Protein AF-A0A6B3GSC5-F1 (afdb_monomer_lite)

Structure (mmCIF, N/CA/C/O backbone):
data_AF-A0A6B3GSC5-F1
#
_entry.id   AF-A0A6B3GSC5-F1
#
loop_
_atom_site.group_PDB
_atom_site.id
_atom_site.type_symbol
_atom_site.label_atom_id
_atom_site.label_alt_id
_atom_site.label_comp_id
_atom_site.label_asym_id
_atom_site.label_entity_id
_atom_site.label_seq_id
_atom_site.pdbx_PDB_ins_code
_atom_site.Cartn_x
_atom_site.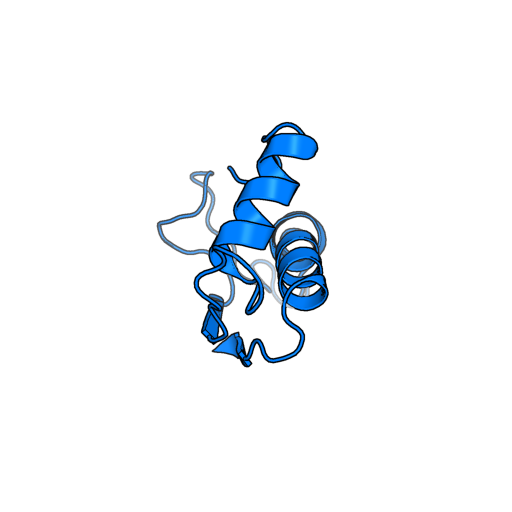Cartn_y
_atom_site.Cartn_z
_atom_site.occupancy
_atom_site.B_iso_or_equiv
_atom_site.auth_seq_id
_atom_site.auth_comp_id
_atom_site.auth_asym_id
_atom_site.auth_atom_id
_atom_site.pdbx_PDB_model_num
ATOM 1 N N . LEU A 1 1 ? 9.903 5.905 6.319 1.00 72.00 1 LEU A N 1
ATOM 2 C CA . LEU A 1 1 ? 8.827 6.607 7.056 1.00 72.00 1 LEU A CA 1
ATOM 3 C C . LEU A 1 1 ? 8.206 5.728 8.153 1.00 72.00 1 LEU A C 1
ATOM 5 O O . LEU A 1 1 ? 8.491 6.016 9.299 1.00 72.00 1 LEU A O 1
ATOM 9 N N . LEU A 1 2 ? 7.506 4.613 7.892 1.00 86.12 2 LEU A N 1
ATOM 10 C CA . LEU A 1 2 ? 7.014 3.733 8.985 1.00 86.12 2 LEU A CA 1
ATOM 11 C C . LEU A 1 2 ? 8.056 2.712 9.490 1.00 86.12 2 LEU A C 1
ATOM 13 O O . LEU A 1 2 ? 8.165 2.458 10.686 1.00 86.12 2 LEU A O 1
ATOM 17 N N . GLN A 1 3 ? 8.880 2.169 8.590 1.00 85.06 3 GLN A N 1
ATOM 18 C CA . GLN A 1 3 ? 9.950 1.220 8.944 1.00 85.06 3 GLN A CA 1
ATOM 19 C C . GLN A 1 3 ? 11.093 1.838 9.767 1.00 85.06 3 GLN A C 1
ATOM 21 O O . GLN A 1 3 ? 11.876 1.103 10.355 1.00 85.06 3 GLN A O 1
ATOM 26 N N . GLY A 1 4 ? 11.190 3.170 9.807 1.00 88.44 4 GLY A N 1
ATOM 27 C CA . GLY A 1 4 ? 12.199 3.879 10.599 1.00 88.44 4 GLY A CA 1
ATOM 28 C C . GLY A 1 4 ? 11.795 4.106 12.059 1.00 88.44 4 GLY A C 1
ATOM 29 O O . GLY A 1 4 ? 12.601 4.614 12.829 1.00 88.44 4 GLY A O 1
ATOM 30 N N . LEU A 1 5 ? 10.560 3.765 12.442 1.00 92.94 5 LEU A N 1
ATOM 31 C CA . LEU A 1 5 ? 10.096 3.908 13.820 1.00 92.94 5 LEU A CA 1
ATOM 32 C C . LEU A 1 5 ? 10.688 2.809 14.718 1.00 92.94 5 LEU A C 1
ATOM 34 O O . LEU A 1 5 ? 10.810 1.661 14.275 1.00 92.94 5 LEU A O 1
ATOM 38 N N . PRO A 1 6 ? 10.960 3.103 16.005 1.00 95.88 6 PRO A N 1
ATOM 39 C CA . PRO A 1 6 ? 11.216 2.074 17.005 1.00 95.88 6 PRO A CA 1
ATOM 40 C C . PRO A 1 6 ? 10.113 1.012 16.999 1.00 95.88 6 PRO A C 1
ATOM 42 O O . PRO A 1 6 ? 8.926 1.333 16.890 1.00 95.88 6 PRO A O 1
ATOM 45 N N . GLN A 1 7 ? 10.488 -0.258 17.170 1.00 93.44 7 GLN A N 1
ATOM 46 C CA . GLN A 1 7 ? 9.561 -1.389 17.043 1.00 93.44 7 GLN A CA 1
ATOM 47 C C . GLN A 1 7 ? 8.304 -1.238 17.913 1.00 93.44 7 GLN A C 1
ATOM 49 O O . GLN A 1 7 ? 7.204 -1.511 17.441 1.00 93.44 7 GLN A O 1
ATOM 54 N N . ALA A 1 8 ? 8.445 -0.769 19.156 1.00 96.00 8 ALA A N 1
ATOM 55 C CA . ALA A 1 8 ? 7.310 -0.560 20.055 1.00 96.00 8 ALA A CA 1
ATOM 56 C C . ALA A 1 8 ? 6.322 0.493 19.520 1.00 96.00 8 ALA A C 1
ATOM 58 O O . ALA A 1 8 ? 5.112 0.270 19.542 1.00 96.00 8 ALA A O 1
ATOM 59 N N . GLN A 1 9 ? 6.831 1.605 18.978 1.00 96.88 9 GLN A N 1
ATOM 60 C CA . GLN A 1 9 ? 6.001 2.661 18.393 1.00 96.88 9 GLN A CA 1
ATOM 61 C C . GLN A 1 9 ? 5.300 2.173 17.124 1.00 96.88 9 GLN A C 1
ATOM 63 O O . GLN A 1 9 ? 4.102 2.393 16.967 1.00 96.88 9 GLN A O 1
ATOM 68 N N . ARG A 1 10 ? 6.014 1.440 16.257 1.00 95.56 10 ARG A N 1
ATOM 69 C CA . ARG A 1 10 ? 5.431 0.838 15.049 1.00 95.56 10 ARG A CA 1
ATOM 70 C C . ARG A 1 10 ? 4.300 -0.132 15.393 1.00 95.56 10 ARG A C 1
ATOM 72 O O . ARG A 1 10 ? 3.238 -0.066 14.785 1.00 95.56 10 ARG A O 1
ATOM 79 N N . THR A 1 11 ? 4.501 -1.000 16.384 1.00 95.19 11 THR A N 1
ATOM 80 C CA . THR A 1 11 ? 3.471 -1.944 16.843 1.00 95.19 11 THR A CA 1
ATOM 81 C C . THR A 1 11 ? 2.254 -1.223 17.417 1.00 95.19 11 THR A C 1
ATOM 83 O O . THR A 1 11 ? 1.129 -1.593 17.091 1.00 95.19 11 THR A O 1
ATOM 86 N N . SER A 1 12 ? 2.463 -0.191 18.241 1.00 96.38 12 SER A N 1
ATOM 87 C CA . SER A 1 12 ? 1.366 0.603 18.809 1.00 96.38 12 SER A CA 1
ATOM 88 C C . SER A 1 12 ? 0.542 1.286 17.712 1.00 96.38 12 SER A C 1
ATOM 90 O O . SER A 1 12 ? -0.681 1.163 17.685 1.00 96.38 12 SER A O 1
ATOM 92 N N . LEU A 1 13 ? 1.218 1.906 16.738 1.00 96.81 13 LEU A N 1
ATOM 93 C CA . LEU A 1 13 ? 0.576 2.546 15.590 1.00 96.81 13 LEU A CA 1
ATOM 94 C C . LEU A 1 13 ? -0.250 1.551 14.762 1.00 96.81 13 LEU A C 1
ATOM 96 O O . LEU A 1 13 ? -1.404 1.823 14.447 1.00 96.81 13 LEU A O 1
ATOM 100 N N . LEU A 1 14 ? 0.315 0.386 14.432 1.00 96.69 14 LEU A N 1
ATOM 101 C CA . LEU A 1 14 ? -0.396 -0.636 13.660 1.00 96.69 14 LEU A CA 1
ATOM 102 C C . LEU 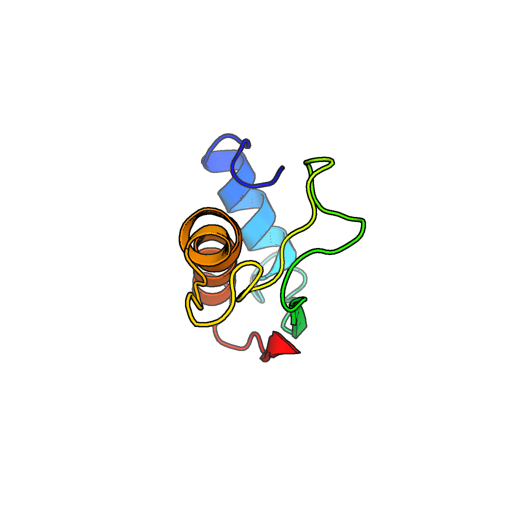A 1 14 ? -1.635 -1.160 14.394 1.00 96.69 14 LEU A C 1
ATOM 104 O O . LEU A 1 14 ? -2.669 -1.357 13.762 1.00 96.69 14 LEU A O 1
ATOM 108 N N . LYS A 1 15 ? -1.559 -1.347 15.718 1.00 97.50 15 LYS A N 1
ATOM 109 C CA . LYS A 1 15 ? -2.727 -1.719 16.526 1.00 97.50 15 LYS A CA 1
ATOM 110 C C . LYS A 1 15 ? -3.792 -0.628 16.505 1.00 97.50 15 LYS A C 1
ATOM 112 O O . LYS A 1 15 ? -4.939 -0.935 16.217 1.00 97.50 15 LYS A O 1
ATOM 117 N N . SER A 1 16 ? -3.410 0.627 16.739 1.00 98.06 16 SER A N 1
ATOM 118 C CA . SER A 1 16 ? -4.345 1.758 16.725 1.00 98.06 16 SER A CA 1
ATOM 119 C C . SER A 1 16 ? -5.078 1.893 15.385 1.00 98.06 16 SER A C 1
ATOM 121 O O . SER A 1 16 ? -6.277 2.147 15.371 1.00 98.06 16 SER A O 1
ATOM 123 N N . LEU A 1 17 ? -4.393 1.672 14.259 1.00 97.88 17 LEU A N 1
ATOM 124 C CA . LEU A 1 17 ? -4.992 1.812 12.930 1.00 97.88 17 LEU A CA 1
ATOM 125 C C . LEU A 1 17 ? -5.840 0.607 12.507 1.00 97.88 17 LEU A C 1
ATOM 127 O O . LEU A 1 17 ? -6.914 0.786 11.938 1.00 97.88 17 LEU A O 1
ATOM 131 N N . PHE A 1 18 ? -5.349 -0.613 12.732 1.00 98.38 18 PHE A N 1
ATOM 132 C CA . PHE A 1 18 ? -5.914 -1.805 12.093 1.00 98.38 18 PHE A CA 1
ATOM 133 C C . PHE A 1 18 ? -6.711 -2.699 13.042 1.00 98.38 18 PHE A C 1
ATOM 135 O O . PHE A 1 18 ? 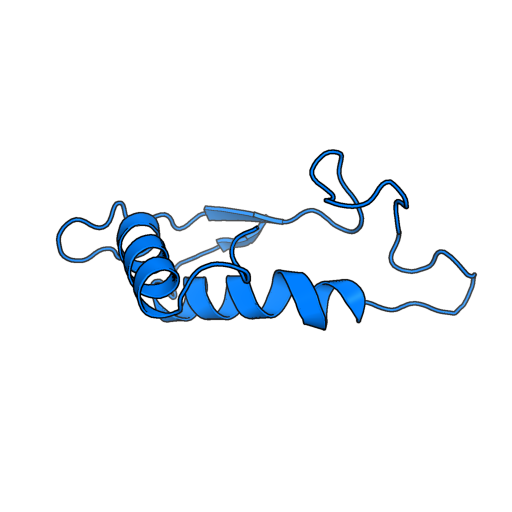-7.618 -3.380 12.573 1.00 98.38 18 PHE A O 1
ATOM 142 N N . SER A 1 19 ? -6.420 -2.700 14.348 1.00 98.25 19 SER A N 1
ATOM 143 C CA . SER A 1 19 ? -7.139 -3.547 15.310 1.00 98.25 19 SER A CA 1
ATOM 144 C C . SER A 1 19 ? -8.622 -3.191 15.334 1.00 98.25 19 SER A C 1
ATOM 146 O O . SER A 1 19 ? -8.977 -2.015 15.340 1.00 98.25 19 SER A O 1
ATOM 148 N N . THR A 1 20 ? -9.480 -4.207 15.383 1.00 97.69 20 THR A N 1
ATOM 149 C CA . THR A 1 20 ? -10.917 -4.059 15.669 1.00 97.69 20 THR A CA 1
ATOM 150 C C . THR A 1 20 ? -11.227 -4.203 17.161 1.00 97.69 20 THR A C 1
ATOM 152 O O . THR A 1 20 ? -12.383 -4.131 17.565 1.00 97.69 20 THR A O 1
ATOM 155 N N . GLU A 1 21 ? -10.204 -4.461 17.976 1.00 96.12 21 GLU A N 1
ATOM 156 C CA . GLU A 1 21 ? -10.286 -4.593 19.429 1.00 96.12 21 GLU A CA 1
ATOM 157 C C . GLU A 1 21 ? -9.734 -3.344 20.128 1.00 96.12 21 GLU A C 1
ATOM 159 O O . GLU A 1 21 ? -8.805 -2.700 19.623 1.00 96.12 21 GLU A O 1
ATOM 164 N N . GLY A 1 22 ? -10.243 -3.067 21.334 1.00 94.50 22 GLY A N 1
ATOM 165 C CA . GLY A 1 22 ? -9.791 -1.962 22.181 1.00 94.50 22 GLY A CA 1
ATOM 166 C C . GLY A 1 22 ? -10.006 -0.599 21.522 1.00 94.50 22 GLY A C 1
ATOM 167 O O . GLY A 1 22 ? -11.060 -0.348 20.948 1.00 94.50 22 GLY A O 1
ATOM 168 N N . ASP A 1 23 ? -8.982 0.253 21.580 1.00 93.81 23 ASP A N 1
ATOM 169 C CA . ASP A 1 23 ? -9.000 1.613 21.015 1.00 93.81 23 ASP A CA 1
ATOM 170 C C . ASP A 1 23 ? -8.608 1.661 19.521 1.00 93.81 23 ASP A C 1
ATOM 172 O O . ASP A 1 23 ? -8.244 2.713 18.990 1.00 93.81 23 ASP A O 1
ATOM 176 N N . GLY A 1 24 ? -8.602 0.511 18.839 1.00 97.62 24 GLY A N 1
ATOM 177 C CA . GLY A 1 24 ? -8.297 0.428 17.414 1.00 97.62 24 GLY A CA 1
ATOM 178 C C . GLY A 1 24 ? -9.462 0.899 16.540 1.00 97.62 24 GLY A C 1
ATOM 179 O O . GLY A 1 24 ? -10.619 0.591 16.814 1.00 97.62 24 GLY A O 1
ATOM 180 N N . ILE A 1 25 ? -9.166 1.622 15.455 1.00 98.12 25 ILE A N 1
ATOM 181 C CA . ILE A 1 25 ? -10.200 2.141 14.537 1.00 98.12 25 ILE A CA 1
ATOM 182 C C . ILE A 1 25 ? -10.610 1.146 13.437 1.00 98.12 25 ILE A C 1
ATOM 184 O O . ILE A 1 25 ? -11.484 1.453 12.628 1.00 98.12 25 ILE A O 1
ATOM 188 N N . GLY A 1 26 ? -9.989 -0.036 13.379 1.00 98.06 26 GLY A N 1
ATOM 189 C CA . GLY A 1 26 ? -10.431 -1.137 12.522 1.00 98.06 26 GLY A CA 1
ATOM 190 C C . GLY A 1 26 ? -10.337 -0.898 11.013 1.00 98.06 26 GLY A C 1
ATOM 191 O O . GLY A 1 26 ? -11.173 -1.426 10.277 1.00 98.06 26 GLY A O 1
ATOM 192 N N . LEU A 1 27 ? -9.350 -0.133 10.520 1.00 98.31 27 LEU A N 1
ATOM 193 C CA . LEU A 1 27 ? -9.179 0.065 9.075 1.00 98.31 27 LEU A CA 1
ATOM 194 C C . LEU A 1 27 ? -9.052 -1.283 8.355 1.00 98.31 27 LEU A C 1
ATOM 196 O O . LEU A 1 27 ? -8.231 -2.124 8.718 1.00 98.31 27 LEU A O 1
ATOM 200 N N . ASN A 1 28 ? -9.848 -1.476 7.305 1.00 98.12 28 ASN A N 1
ATOM 201 C CA . ASN A 1 28 ? -9.901 -2.727 6.548 1.00 98.12 28 ASN A CA 1
ATOM 202 C C . ASN A 1 28 ? -9.866 -2.523 5.023 1.00 98.12 28 ASN A C 1
ATOM 204 O O . ASN A 1 28 ? -10.134 -3.458 4.270 1.00 98.12 28 ASN A O 1
ATOM 208 N N . TYR A 1 29 ? -9.534 -1.321 4.554 1.00 98.06 29 TYR A N 1
ATOM 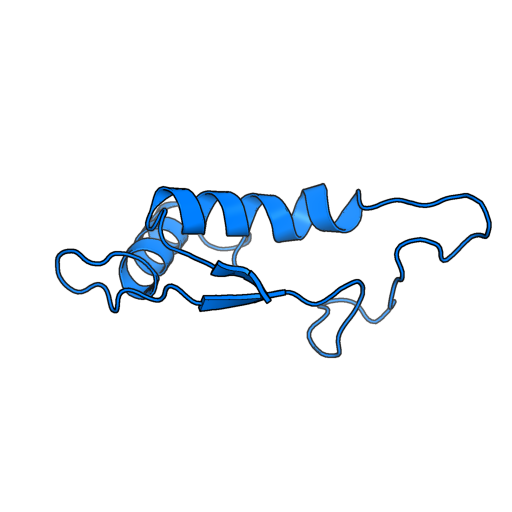209 C CA . TYR A 1 29 ? -9.420 -1.024 3.129 1.00 98.06 29 TYR A CA 1
ATOM 210 C C . TYR A 1 29 ? -8.182 -0.171 2.875 1.00 98.06 29 TYR A C 1
ATOM 212 O O . TYR A 1 29 ? -8.063 0.933 3.404 1.00 98.06 29 TYR A O 1
ATOM 220 N N . LEU A 1 30 ? -7.243 -0.697 2.091 1.00 97.19 30 LEU A N 1
ATOM 221 C CA . LEU A 1 30 ? -5.983 -0.037 1.763 1.00 97.19 30 LEU A CA 1
ATOM 222 C C . LEU A 1 30 ? -5.849 0.109 0.252 1.00 97.19 30 LEU A C 1
ATOM 224 O O . LEU A 1 30 ? -5.989 -0.863 -0.482 1.00 97.19 30 LEU A O 1
ATOM 228 N N . ARG A 1 31 ? -5.504 1.311 -0.208 1.00 96.56 31 ARG A N 1
ATOM 229 C CA . ARG A 1 31 ? -5.137 1.550 -1.606 1.00 96.56 31 ARG A CA 1
ATOM 230 C C . ARG A 1 31 ? -3.629 1.392 -1.768 1.00 96.56 31 ARG A C 1
ATOM 232 O O . ARG A 1 31 ? -2.881 2.072 -1.066 1.00 96.56 31 ARG A O 1
ATOM 239 N N . GLN A 1 32 ? -3.191 0.506 -2.652 1.00 94.81 32 GLN A N 1
ATOM 240 C CA . GLN A 1 32 ? -1.791 0.268 -2.978 1.00 94.81 32 GLN A CA 1
ATOM 241 C C . GLN A 1 32 ? -1.511 0.723 -4.413 1.00 94.81 32 GLN A C 1
ATOM 243 O O . GLN A 1 32 ? -2.152 0.251 -5.348 1.00 94.81 32 GLN A O 1
ATOM 248 N N . PRO A 1 33 ? -0.579 1.663 -4.617 1.00 93.44 33 PRO A N 1
ATOM 249 C CA . PRO A 1 33 ? -0.165 2.020 -5.962 1.00 93.44 33 PRO A CA 1
ATOM 250 C C . PRO A 1 33 ? 0.624 0.878 -6.610 1.00 93.44 33 PRO A C 1
ATOM 252 O O . PRO A 1 33 ? 1.270 0.087 -5.924 1.00 93.44 33 PRO A O 1
ATOM 255 N N . LEU A 1 34 ? 0.596 0.836 -7.941 1.00 93.19 34 LEU A N 1
ATOM 256 C CA . LEU A 1 34 ? 1.510 0.022 -8.735 1.00 93.19 34 LEU A CA 1
ATOM 257 C C . LEU A 1 34 ? 2.647 0.920 -9.226 1.00 93.19 34 LEU A C 1
ATOM 259 O O . LEU A 1 34 ? 2.403 1.846 -10.000 1.00 93.19 34 LEU A O 1
ATOM 263 N N . GLY A 1 35 ? 3.870 0.647 -8.774 1.00 93.25 35 GLY A N 1
ATOM 264 C CA . GLY A 1 35 ? 5.033 1.498 -9.029 1.00 93.25 35 GLY A CA 1
ATOM 265 C C . GLY A 1 35 ? 5.040 2.788 -8.199 1.00 93.25 35 GLY A C 1
ATOM 266 O O . GLY A 1 35 ? 4.382 2.890 -7.160 1.00 93.25 35 GLY A O 1
ATOM 267 N N . SER A 1 36 ? 5.821 3.770 -8.647 1.00 94.38 36 SER A N 1
ATOM 268 C CA . SER A 1 36 ? 5.978 5.056 -7.962 1.00 94.38 36 SER A CA 1
ATOM 269 C C . SER A 1 36 ? 4.708 5.891 -7.859 1.00 94.38 36 SER A C 1
ATOM 271 O O . SER A 1 36 ? 3.885 5.940 -8.773 1.00 94.38 36 SER A O 1
ATOM 273 N N . THR A 1 37 ? 4.637 6.671 -6.782 1.00 93.19 37 THR A N 1
ATOM 274 C CA . THR A 1 37 ? 3.724 7.812 -6.647 1.00 93.19 37 THR A CA 1
ATOM 275 C C . THR A 1 37 ? 4.489 9.077 -6.265 1.00 93.19 37 THR A C 1
ATOM 277 O O . THR A 1 37 ? 5.693 9.052 -6.016 1.00 93.19 37 THR A O 1
ATOM 280 N N . ASP A 1 38 ? 3.774 10.192 -6.171 1.00 93.00 38 ASP A N 1
ATOM 281 C CA . ASP A 1 38 ? 4.246 11.455 -5.600 1.00 93.00 38 ASP A CA 1
ATOM 282 C C . ASP A 1 38 ? 4.623 11.368 -4.105 1.00 93.00 38 ASP A C 1
ATOM 284 O O . ASP A 1 38 ? 5.276 12.271 -3.588 1.00 93.00 38 ASP A O 1
ATOM 288 N N . PHE A 1 39 ? 4.268 10.275 -3.416 1.00 91.06 39 PHE A N 1
ATOM 289 C CA . PHE A 1 39 ? 4.652 10.001 -2.024 1.00 91.06 39 PHE A CA 1
ATOM 290 C C . PHE A 1 39 ? 5.959 9.206 -1.885 1.00 91.06 39 PHE A C 1
ATOM 292 O O . PHE A 1 39 ? 6.345 8.842 -0.766 1.00 91.06 39 PHE A O 1
ATOM 299 N N . ASP A 1 40 ? 6.655 8.920 -2.985 1.00 89.56 40 ASP A N 1
ATOM 300 C CA . ASP A 1 40 ? 7.958 8.272 -2.922 1.00 89.56 40 ASP A CA 1
ATOM 301 C C . ASP A 1 40 ? 8.987 9.160 -2.213 1.00 89.56 40 ASP A C 1
ATOM 303 O O . ASP A 1 40 ? 9.144 10.346 -2.486 1.00 89.56 40 ASP A O 1
ATOM 307 N N . ALA A 1 41 ? 9.738 8.562 -1.286 1.00 85.62 41 ALA A N 1
ATOM 308 C CA . ALA A 1 41 ? 10.728 9.289 -0.492 1.00 85.62 41 ALA A CA 1
ATOM 309 C C . ALA A 1 41 ? 11.968 9.724 -1.295 1.00 85.62 41 ALA A C 1
ATOM 311 O O . ALA A 1 41 ? 12.778 10.499 -0.790 1.00 85.62 41 ALA A O 1
ATOM 312 N N . ASN A 1 42 ? 12.162 9.184 -2.500 1.00 84.19 42 ASN A N 1
ATOM 313 C CA . ASN A 1 42 ? 13.279 9.525 -3.370 1.00 84.19 42 ASN A CA 1
ATOM 314 C C . ASN A 1 42 ? 12.788 10.232 -4.635 1.00 84.19 42 ASN A C 1
ATOM 316 O O . ASN A 1 42 ? 11.657 10.061 -5.070 1.00 84.19 42 ASN A O 1
ATOM 320 N N . THR A 1 43 ? 13.674 11.012 -5.248 1.00 85.81 43 THR A N 1
ATOM 321 C CA . THR A 1 43 ? 13.393 11.746 -6.489 1.00 85.81 43 THR A CA 1
ATOM 322 C C . THR A 1 43 ? 13.535 10.882 -7.745 1.00 85.81 43 THR A C 1
ATOM 324 O O . THR A 1 43 ? 13.492 11.415 -8.850 1.00 85.81 43 THR A O 1
ATOM 327 N N . ASN A 1 44 ? 13.736 9.568 -7.590 1.00 89.00 44 ASN A N 1
ATOM 328 C CA . ASN A 1 44 ? 13.901 8.635 -8.699 1.00 89.00 44 ASN A CA 1
ATOM 329 C C . ASN A 1 44 ? 12.663 7.728 -8.812 1.00 89.00 44 ASN A C 1
ATOM 331 O O . ASN A 1 44 ? 12.602 6.700 -8.115 1.00 89.00 44 ASN A O 1
ATOM 335 N N . PRO A 1 45 ? 11.676 8.109 -9.644 1.00 92.38 45 PRO A N 1
ATOM 336 C CA . PRO A 1 45 ? 10.505 7.278 -9.866 1.00 92.38 45 PRO A CA 1
ATOM 337 C C . PRO A 1 45 ? 10.907 5.945 -10.512 1.00 92.38 45 PRO A C 1
ATOM 339 O O . PRO A 1 45 ? 11.912 5.867 -11.215 1.00 92.38 45 PRO A O 1
ATOM 342 N N . TYR A 1 46 ? 10.128 4.899 -10.257 1.00 93.69 46 TYR A N 1
ATOM 343 C CA . TYR A 1 46 ? 10.304 3.562 -10.810 1.00 93.69 46 TYR A CA 1
ATOM 344 C C . TYR A 1 46 ? 8.979 3.016 -11.337 1.00 93.69 46 TYR A C 1
ATOM 346 O O . TYR A 1 46 ? 7.893 3.305 -10.817 1.00 93.69 46 TYR A O 1
ATOM 354 N N . THR A 1 47 ? 9.094 2.159 -12.339 1.00 95.81 47 THR A N 1
ATOM 355 C CA . THR A 1 47 ? 8.054 1.210 -12.726 1.00 95.81 47 THR A CA 1
ATOM 356 C C . THR A 1 47 ? 8.562 -0.208 -12.477 1.00 95.81 47 THR A C 1
ATOM 358 O O . THR A 1 47 ? 9.720 -0.423 -12.120 1.00 95.81 47 THR A O 1
ATOM 361 N N . TYR A 1 48 ? 7.709 -1.213 -12.656 1.00 97.00 48 TYR A N 1
ATOM 362 C CA . TYR A 1 48 ? 8.157 -2.597 -12.515 1.00 97.00 48 TYR A CA 1
ATOM 363 C C . TYR A 1 48 ? 9.025 -3.081 -13.681 1.00 97.00 48 TYR A C 1
ATOM 365 O O . TYR A 1 48 ? 9.616 -4.146 -13.564 1.00 97.00 48 TYR A O 1
ATOM 373 N N . GLU A 1 49 ? 9.119 -2.334 -14.785 1.00 97.31 49 GLU A N 1
ATOM 374 C CA . GLU A 1 49 ? 9.882 -2.715 -15.980 1.00 97.31 49 GLU A CA 1
ATOM 375 C C . GLU A 1 49 ? 10.549 -1.485 -16.628 1.00 97.31 49 GLU A C 1
ATOM 377 O O . GLU A 1 49 ? 10.369 -1.198 -17.809 1.00 97.31 49 GLU A O 1
ATOM 382 N N . ASP A 1 50 ? 11.353 -0.742 -15.861 1.00 95.56 50 ASP A N 1
ATOM 383 C CA . ASP A 1 50 ? 12.099 0.410 -16.405 1.00 95.56 50 ASP A CA 1
ATOM 384 C C . ASP A 1 50 ? 13.132 -0.007 -17.471 1.00 95.56 50 ASP A C 1
ATOM 386 O O . ASP A 1 50 ? 13.513 0.779 -18.337 1.00 95.56 50 ASP A O 1
ATOM 390 N N . THR A 1 51 ? 13.580 -1.267 -17.433 1.00 96.19 51 THR A N 1
ATOM 391 C CA . THR A 1 51 ? 14.348 -1.906 -18.507 1.00 96.19 51 THR A CA 1
ATOM 392 C C . THR A 1 51 ? 13.492 -2.991 -19.148 1.00 96.19 51 THR A C 1
ATOM 394 O O . THR A 1 51 ? 13.104 -3.953 -18.489 1.00 96.19 51 THR A O 1
ATOM 397 N N . ARG A 1 52 ? 13.222 -2.852 -20.450 1.00 97.31 52 ARG A N 1
ATOM 398 C CA . ARG A 1 52 ? 12.395 -3.791 -21.221 1.00 97.31 52 ARG A CA 1
ATOM 399 C C . ARG A 1 52 ? 12.890 -5.233 -21.068 1.00 97.31 52 ARG A C 1
ATOM 401 O O . ARG A 1 52 ? 14.049 -5.522 -21.357 1.00 97.31 52 ARG A O 1
ATOM 408 N N . GLY A 1 53 ? 11.992 -6.138 -20.687 1.00 97.75 53 GLY A N 1
ATOM 409 C CA . GLY A 1 53 ? 12.274 -7.552 -20.444 1.00 97.75 53 GLY A CA 1
ATOM 410 C C . GLY A 1 53 ? 12.791 -7.866 -19.036 1.00 97.75 53 GLY A C 1
ATOM 411 O O . GLY A 1 53 ? 13.047 -9.034 -18.749 1.00 97.75 53 GLY A O 1
ATOM 412 N N . ALA A 1 54 ? 12.944 -6.870 -18.158 1.00 97.00 54 ALA A N 1
ATOM 413 C CA . ALA A 1 54 ? 13.478 -7.029 -16.806 1.00 97.00 54 ALA A CA 1
ATOM 414 C C . ALA A 1 54 ? 12.450 -6.616 -15.738 1.00 97.00 54 ALA A C 1
ATOM 416 O O . ALA A 1 54 ? 12.682 -5.696 -14.954 1.00 97.00 54 ALA A O 1
ATOM 417 N N . PHE A 1 55 ? 11.306 -7.307 -15.708 1.00 97.94 55 PHE A N 1
ATOM 418 C CA . PHE A 1 55 ? 10.272 -7.070 -14.700 1.00 97.94 55 PHE A CA 1
ATOM 419 C C . PHE A 1 55 ? 10.760 -7.425 -13.282 1.00 97.94 55 PHE A C 1
ATOM 421 O O . PHE A 1 55 ? 11.237 -8.539 -13.052 1.00 97.94 55 PHE A O 1
ATOM 428 N N . SER A 1 56 ? 10.582 -6.527 -12.309 1.00 96.94 56 SER A N 1
ATOM 429 C CA . SER A 1 56 ? 10.854 -6.802 -10.892 1.00 96.94 56 SER A CA 1
ATOM 430 C C . SER A 1 56 ? 9.940 -6.025 -9.939 1.00 96.94 56 SER A C 1
ATOM 432 O O . SER A 1 56 ? 9.549 -4.889 -10.188 1.00 96.94 56 SER A O 1
ATOM 434 N N . ILE A 1 57 ? 9.657 -6.651 -8.792 1.00 96.50 57 ILE A N 1
ATOM 435 C CA . ILE A 1 57 ? 8.964 -6.064 -7.632 1.00 96.50 57 ILE A CA 1
ATOM 436 C C . ILE A 1 57 ? 9.874 -6.002 -6.393 1.00 96.50 57 ILE A C 1
ATOM 438 O O . ILE A 1 57 ? 9.398 -5.939 -5.259 1.00 96.50 57 ILE A O 1
ATOM 442 N N . ASP A 1 58 ? 11.195 -6.107 -6.562 1.00 95.50 58 ASP A N 1
ATOM 443 C CA . ASP A 1 58 ? 12.119 -6.234 -5.426 1.00 95.50 58 ASP A CA 1
ATOM 444 C C . ASP A 1 58 ? 12.136 -4.989 -4.528 1.00 95.50 58 ASP A C 1
ATOM 446 O O . ASP A 1 58 ? 12.283 -5.103 -3.304 1.00 95.50 58 ASP A O 1
ATOM 450 N N . ARG A 1 59 ? 11.874 -3.806 -5.099 1.00 91.88 59 ARG A N 1
ATOM 451 C CA . ARG A 1 59 ? 11.654 -2.578 -4.323 1.00 91.88 59 ARG A CA 1
ATOM 452 C C . ARG A 1 59 ? 10.473 -2.754 -3.363 1.00 91.88 59 ARG A C 1
ATOM 454 O O . ARG A 1 59 ? 10.654 -2.628 -2.151 1.00 91.88 59 ARG A O 1
ATOM 461 N N . ASP A 1 60 ? 9.313 -3.171 -3.859 1.00 93.88 60 ASP A N 1
ATOM 462 C CA . ASP A 1 60 ? 8.097 -3.389 -3.064 1.00 93.88 60 ASP A CA 1
ATOM 463 C C . ASP A 1 60 ? 8.289 -4.492 -2.021 1.00 93.88 60 ASP A C 1
ATOM 465 O O . ASP A 1 60 ? 7.834 -4.353 -0.883 1.00 93.88 60 ASP A O 1
ATOM 469 N N . ARG A 1 61 ? 9.014 -5.56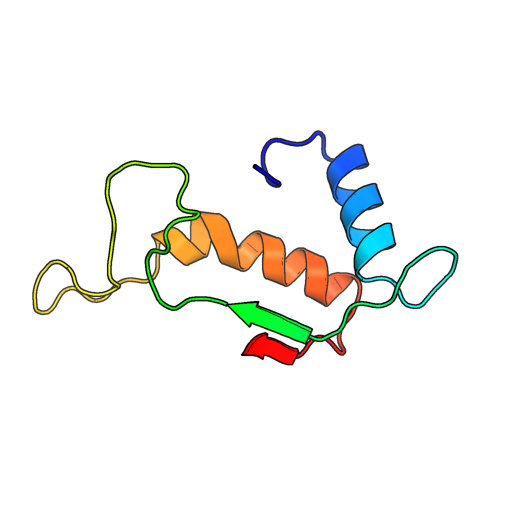6 -2.364 1.00 94.81 61 ARG A N 1
ATOM 470 C CA . ARG A 1 61 ? 9.374 -6.641 -1.423 1.00 94.81 61 ARG A CA 1
ATOM 471 C C . ARG A 1 61 ? 10.165 -6.132 -0.226 1.00 94.81 61 ARG A C 1
ATOM 473 O O . ARG A 1 61 ? 9.956 -6.627 0.880 1.00 94.81 61 ARG A O 1
ATOM 480 N N . SER A 1 62 ? 11.052 -5.164 -0.437 1.00 91.56 62 SER A N 1
ATOM 481 C CA . SER A 1 62 ? 11.868 -4.595 0.637 1.00 91.56 62 SER A CA 1
ATOM 482 C C . SER A 1 62 ? 11.148 -3.493 1.424 1.00 91.56 62 SER A C 1
ATOM 484 O O . SER A 1 62 ? 11.385 -3.353 2.625 1.00 91.56 62 SER A O 1
ATOM 486 N N . GLN A 1 63 ? 10.244 -2.736 0.791 1.00 88.94 63 GLN A N 1
ATOM 487 C CA . GLN A 1 63 ? 9.685 -1.511 1.378 1.00 88.94 63 GLN A CA 1
ATOM 488 C C . GLN A 1 63 ? 8.197 -1.604 1.742 1.00 88.94 63 GLN A C 1
ATOM 490 O O . GLN A 1 63 ? 7.820 -1.222 2.853 1.00 88.94 63 GLN A O 1
ATOM 495 N N . ILE A 1 64 ? 7.356 -2.115 0.839 1.00 92.50 64 ILE A N 1
ATOM 496 C CA . ILE A 1 64 ? 5.887 -2.056 0.939 1.00 92.50 64 ILE A CA 1
ATOM 497 C C . ILE A 1 64 ? 5.339 -3.335 1.579 1.00 92.50 64 ILE A C 1
ATOM 499 O O . ILE A 1 64 ? 4.703 -3.292 2.636 1.00 92.50 64 ILE A O 1
ATOM 503 N N . ILE A 1 65 ? 5.645 -4.493 0.989 1.00 94.75 65 ILE A N 1
ATOM 504 C CA . ILE A 1 65 ? 5.094 -5.798 1.381 1.00 94.75 65 ILE A CA 1
ATOM 505 C C . ILE A 1 65 ? 5.290 -6.108 2.876 1.00 94.75 65 ILE A C 1
ATOM 507 O O . ILE A 1 65 ? 4.344 -6.598 3.499 1.00 94.75 65 ILE A O 1
ATOM 511 N N . PRO A 1 66 ? 6.446 -5.822 3.513 1.00 94.19 66 PRO A N 1
ATOM 512 C CA . PRO A 1 66 ? 6.619 -6.110 4.934 1.00 94.19 66 PRO A CA 1
ATOM 513 C C . PRO A 1 66 ? 5.669 -5.308 5.830 1.00 94.19 66 PRO A C 1
ATOM 515 O O . PRO A 1 66 ? 5.247 -5.818 6.865 1.00 94.19 66 PRO A O 1
ATOM 518 N N . VAL A 1 67 ? 5.315 -4.076 5.445 1.00 93.81 67 VAL A N 1
ATOM 519 C CA . VAL A 1 67 ? 4.356 -3.249 6.195 1.00 93.81 67 VAL A CA 1
ATOM 520 C C . VAL A 1 67 ? 2.941 -3.788 6.016 1.00 93.81 67 VAL A C 1
ATOM 522 O O . VAL A 1 67 ? 2.226 -3.938 7.004 1.00 93.81 67 VAL A O 1
ATOM 525 N N . LEU A 1 68 ? 2.561 -4.155 4.788 1.00 96.00 68 LEU A N 1
ATOM 526 C CA . LEU A 1 68 ? 1.245 -4.742 4.521 1.00 96.00 68 LEU A CA 1
ATOM 527 C C . LEU A 1 68 ? 1.048 -6.043 5.297 1.00 96.00 68 LEU A C 1
ATOM 529 O O . LEU A 1 68 ? 0.009 -6.221 5.920 1.00 96.00 68 LEU A O 1
ATOM 533 N N . LYS A 1 69 ? 2.075 -6.901 5.353 1.00 96.62 69 LYS A N 1
ATOM 534 C CA . LYS A 1 69 ? 2.043 -8.131 6.156 1.00 96.62 69 LYS A CA 1
ATOM 535 C C . LYS A 1 69 ? 1.824 -7.857 7.642 1.00 96.62 69 LYS A C 1
ATOM 537 O O . LYS A 1 69 ? 1.069 -8.578 8.289 1.00 96.62 69 LYS A O 1
ATOM 542 N N . GLN A 1 70 ? 2.469 -6.823 8.185 1.00 96.50 70 GLN A N 1
ATOM 543 C CA . GLN A 1 70 ? 2.262 -6.426 9.578 1.00 96.50 70 GLN A CA 1
ATOM 544 C C . GLN A 1 70 ? 0.832 -5.919 9.807 1.00 96.50 70 GLN A C 1
ATOM 546 O O . GLN A 1 70 ? 0.214 -6.310 10.790 1.00 96.50 70 GLN A O 1
ATOM 551 N N . ALA A 1 71 ? 0.281 -5.117 8.891 1.00 97.19 71 ALA A N 1
ATOM 552 C CA . ALA A 1 71 ? -1.106 -4.660 8.971 1.00 97.19 71 ALA A CA 1
ATOM 553 C C . ALA A 1 71 ? -2.104 -5.831 8.896 1.00 97.19 71 ALA A C 1
ATOM 555 O O . ALA A 1 71 ? -2.984 -5.935 9.746 1.00 97.19 71 ALA A O 1
ATOM 556 N N . THR A 1 72 ? -1.926 -6.768 7.956 1.00 97.88 72 THR A N 1
ATOM 557 C CA . THR A 1 72 ? -2.801 -7.949 7.816 1.00 97.88 72 THR A CA 1
ATOM 558 C C . THR A 1 72 ? -2.691 -8.927 8.981 1.00 97.88 72 THR A C 1
ATOM 560 O O . THR A 1 72 ? -3.640 -9.648 9.260 1.00 97.88 72 THR A O 1
ATOM 563 N N . ALA A 1 73 ? -1.549 -8.957 9.678 1.00 97.88 73 ALA A N 1
ATOM 564 C CA . ALA A 1 73 ? -1.407 -9.739 10.903 1.00 97.88 73 ALA A CA 1
ATOM 565 C C . ALA A 1 73 ? -2.227 -9.151 12.064 1.00 97.88 73 ALA A C 1
ATOM 567 O O . ALA A 1 73 ? -2.628 -9.895 12.953 1.00 97.88 73 ALA A O 1
ATOM 568 N N . VAL A 1 74 ? -2.480 -7.835 12.057 1.00 98.12 74 VAL A N 1
ATOM 569 C CA . VAL A 1 74 ? -3.379 -7.178 13.018 1.00 98.12 74 VAL A CA 1
ATOM 570 C C . VAL A 1 74 ? -4.837 -7.311 12.578 1.00 98.12 74 VAL A C 1
ATOM 572 O O . VAL A 1 74 ? -5.692 -7.603 13.407 1.00 98.12 74 VAL A O 1
ATOM 575 N N . ASN A 1 75 ? -5.128 -7.118 11.289 1.00 98.25 75 ASN A N 1
ATOM 576 C CA . ASN A 1 75 ? -6.477 -7.234 10.743 1.00 98.25 75 ASN A CA 1
ATOM 577 C C . ASN A 1 75 ? -6.501 -8.080 9.461 1.00 98.25 75 ASN A C 1
ATOM 579 O O . ASN A 1 75 ? -6.256 -7.564 8.366 1.00 98.25 75 ASN A O 1
ATOM 583 N N . PRO A 1 76 ? -6.846 -9.374 9.571 1.00 97.88 76 PRO A N 1
ATOM 584 C CA . PRO A 1 76 ? -6.947 -10.269 8.420 1.00 97.88 76 PRO A CA 1
ATOM 585 C C . PRO A 1 76 ? -8.059 -9.904 7.425 1.00 97.88 76 PRO A C 1
ATOM 587 O O . PRO A 1 76 ? -8.064 -10.424 6.313 1.00 97.88 76 PRO A O 1
ATOM 590 N N . ALA A 1 77 ? -9.002 -9.029 7.797 1.00 98.00 77 ALA A N 1
ATOM 591 C CA . ALA A 1 77 ? -10.103 -8.606 6.932 1.00 98.00 77 ALA A CA 1
ATOM 592 C C . ALA A 1 77 ? -9.735 -7.446 5.986 1.00 98.00 77 ALA A C 1
ATOM 594 O O . ALA A 1 77 ? -10.597 -6.993 5.228 1.00 98.00 77 ALA A O 1
ATOM 595 N N . ILE A 1 78 ? -8.485 -6.961 6.020 1.00 98.50 78 ILE A N 1
ATOM 596 C CA . ILE A 1 78 ? -7.999 -5.920 5.109 1.00 98.50 78 ILE A CA 1
ATOM 597 C C . ILE A 1 78 ? -8.165 -6.360 3.651 1.00 98.50 78 ILE A C 1
ATOM 599 O O . ILE A 1 78 ? -7.723 -7.433 3.242 1.00 98.50 78 ILE A O 1
ATOM 603 N N . ARG A 1 79 ? -8.760 -5.477 2.850 1.00 98.06 79 ARG A N 1
ATOM 604 C CA . ARG A 1 79 ? -8.851 -5.579 1.394 1.00 98.06 79 ARG A CA 1
ATOM 605 C C . ARG A 1 79 ? -7.930 -4.553 0.748 1.00 98.06 79 ARG A C 1
ATOM 607 O O . ARG A 1 79 ? -7.727 -3.463 1.288 1.00 98.06 79 ARG A O 1
ATOM 614 N N . PHE A 1 80 ? -7.405 -4.907 -0.418 1.00 97.00 80 PHE A N 1
ATOM 615 C CA . PHE A 1 80 ? -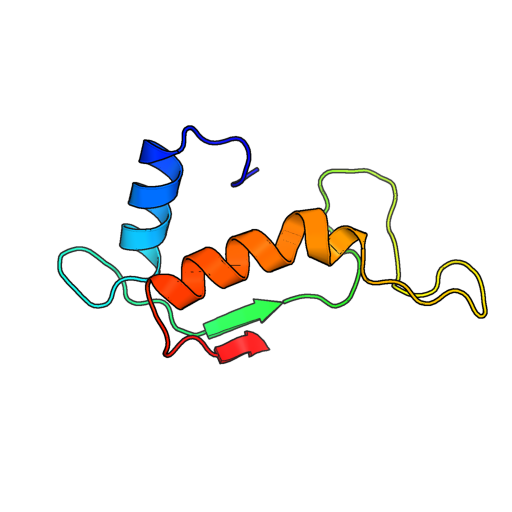6.518 -4.056 -1.199 1.00 97.00 80 PHE A CA 1
ATOM 616 C C . PHE A 1 80 ? -7.207 -3.589 -2.480 1.00 97.00 80 PHE A C 1
ATOM 618 O O . PHE A 1 80 ? -7.930 -4.366 -3.107 1.00 97.00 80 PHE A O 1
ATOM 625 N N . MET A 1 81 ? -6.960 -2.332 -2.843 1.00 94.44 81 MET A N 1
ATOM 626 C CA . MET A 1 81 ? -7.280 -1.730 -4.139 1.00 94.44 81 MET A CA 1
ATOM 627 C C . MET A 1 81 ? -6.006 -1.267 -4.824 1.00 94.44 81 MET A C 1
ATOM 629 O O . MET A 1 81 ? -5.183 -0.656 -4.107 1.00 94.44 81 MET A O 1
#

Secondary structure (DSSP, 8-state):
--TTS-HHHHHHHHHHHH-SSTT-----EE---SS--TT-SSS----TTSSTT----HHHHHHTHHHHHHHHHH-TT-EE-

pLDDT: mean 94.66, std 4.27, range [72.0, 98.5]

Sequence (81 aa):
LLQGLPQAQRTSLLKSLFSTEGDGIGLNYLRQPLGSTDFDANTNPYTYEDTRGAFSIDRDRSQIIPVLKQATAVNPAIRFM

Foldseek 3Di:
DLVPDDPVVSLVVLCQDCAPDDNHPNDAEEEDDQWDDPPDPDPDTDHQPPDPPRGDPVVCVVPPVVSVVSNCVRPVNHDYD

Radius of gyration: 14.71 Å; chains: 1; bounding box: 25×22×43 Å